Protein AF-A0A521WVI4-F1 (afdb_monomer)

Structure (mmCIF, N/CA/C/O backbone):
data_AF-A0A521WVI4-F1
#
_entry.id   AF-A0A521WVI4-F1
#
loop_
_atom_site.group_PDB
_atom_site.id
_atom_site.type_symbol
_atom_site.label_atom_id
_atom_site.label_alt_id
_atom_site.label_comp_id
_atom_site.label_asym_id
_atom_site.label_entity_id
_atom_site.label_seq_id
_atom_site.pdbx_PDB_ins_code
_atom_site.Cartn_x
_atom_site.Cartn_y
_atom_site.Cartn_z
_atom_site.occupancy
_atom_site.B_iso_or_equiv
_atom_site.auth_seq_id
_atom_site.auth_comp_id
_atom_site.auth_asym_id
_atom_site.auth_atom_id
_atom_site.pdbx_PDB_model_num
ATOM 1 N N . MET A 1 1 ? 44.669 -39.228 35.153 1.00 41.28 1 MET A N 1
ATOM 2 C CA . MET A 1 1 ? 43.434 -38.687 35.760 1.00 41.28 1 MET A CA 1
ATOM 3 C C . MET A 1 1 ? 42.304 -38.929 34.763 1.00 41.28 1 MET A C 1
ATOM 5 O O . MET A 1 1 ? 42.418 -38.476 33.634 1.00 41.28 1 MET A O 1
ATOM 9 N N . LYS A 1 2 ? 41.330 -39.785 35.103 1.00 39.38 2 LYS A N 1
ATOM 10 C CA . LYS A 1 2 ? 40.243 -40.240 34.214 1.00 39.38 2 LYS A CA 1
ATOM 11 C C . LYS A 1 2 ? 39.013 -39.359 34.437 1.00 39.38 2 LYS A C 1
ATOM 13 O O . LYS A 1 2 ? 38.619 -39.223 35.589 1.00 39.38 2 LYS A O 1
ATOM 18 N N . TYR A 1 3 ? 38.359 -38.898 33.374 1.00 41.91 3 TYR A N 1
ATOM 19 C CA . TYR A 1 3 ? 36.944 -38.533 33.436 1.00 41.91 3 TYR A CA 1
ATOM 20 C C . TYR A 1 3 ? 36.168 -39.301 32.369 1.00 41.91 3 TYR A C 1
ATOM 22 O O . TYR A 1 3 ? 36.441 -39.219 31.176 1.00 41.91 3 TYR A O 1
ATOM 30 N N . LYS A 1 4 ? 35.261 -40.130 32.887 1.00 45.34 4 LYS A N 1
ATOM 31 C CA . LYS A 1 4 ? 34.234 -40.913 32.207 1.00 45.34 4 LYS A CA 1
ATOM 32 C C . LYS A 1 4 ? 32.999 -40.024 32.036 1.00 45.34 4 LYS A C 1
ATOM 34 O O . LYS A 1 4 ? 32.728 -39.252 32.947 1.00 45.34 4 LYS A O 1
ATOM 39 N N . ASN A 1 5 ? 32.235 -40.208 30.962 1.00 42.28 5 ASN A N 1
ATOM 40 C CA . ASN A 1 5 ? 30.767 -40.079 30.916 1.00 42.28 5 ASN A CA 1
ATOM 41 C C . ASN A 1 5 ? 30.336 -40.576 29.523 1.00 42.28 5 ASN A C 1
ATOM 43 O O . ASN A 1 5 ? 30.656 -39.937 28.532 1.00 42.28 5 ASN A O 1
ATOM 47 N N . ALA A 1 6 ? 29.968 -41.849 29.361 1.00 45.94 6 ALA A N 1
ATOM 48 C CA . ALA A 1 6 ? 28.722 -42.516 29.765 1.00 45.94 6 ALA A CA 1
ATOM 49 C C . ALA A 1 6 ? 27.541 -42.148 28.846 1.00 45.94 6 ALA A C 1
ATOM 51 O O . ALA A 1 6 ? 27.227 -40.983 28.633 1.00 45.94 6 ALA A O 1
ATOM 52 N N . GLU A 1 7 ? 26.966 -43.204 28.277 1.00 44.12 7 GLU A N 1
ATOM 53 C CA . GLU A 1 7 ? 26.204 -43.284 27.032 1.00 44.12 7 GLU A CA 1
ATOM 54 C C . GLU A 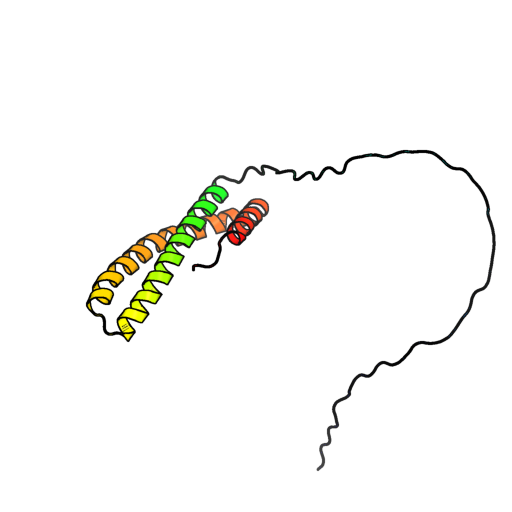1 7 ? 24.743 -42.812 27.123 1.00 44.12 7 GLU A C 1
ATOM 56 O O . GLU A 1 7 ? 24.159 -42.655 28.197 1.00 44.12 7 GLU A O 1
ATOM 61 N N . SER A 1 8 ? 24.161 -42.625 25.935 1.00 41.59 8 SER A N 1
ATOM 62 C CA . SER A 1 8 ? 22.781 -42.213 25.674 1.00 41.59 8 SER A CA 1
ATOM 63 C C . SER A 1 8 ? 21.760 -43.219 26.222 1.00 41.59 8 SER A C 1
ATOM 65 O O . SER A 1 8 ? 21.755 -44.390 25.839 1.00 41.59 8 SER A O 1
ATOM 67 N N . LYS A 1 9 ? 20.862 -42.766 27.106 1.00 45.03 9 LYS A N 1
ATOM 68 C CA . LYS A 1 9 ? 19.737 -43.573 27.598 1.00 45.03 9 LYS A CA 1
ATOM 69 C C . LYS A 1 9 ? 18.560 -43.477 26.631 1.00 45.03 9 LYS A C 1
ATOM 71 O O . LYS A 1 9 ? 17.806 -42.510 26.642 1.00 45.03 9 LYS A O 1
ATOM 76 N N . VAL A 1 10 ? 18.393 -44.529 25.835 1.00 40.47 10 VAL A N 1
ATOM 77 C CA . VAL A 1 10 ? 17.162 -44.841 25.102 1.00 40.47 10 VAL A CA 1
ATOM 78 C C . VAL A 1 10 ? 16.066 -45.167 26.122 1.00 40.47 10 VAL A C 1
ATOM 80 O O . VAL A 1 10 ? 16.194 -46.113 26.899 1.00 40.47 10 VAL A O 1
ATOM 83 N N . PHE A 1 11 ? 14.995 -44.375 26.143 1.00 37.59 11 PHE A N 1
ATOM 84 C CA . PHE A 1 11 ? 13.827 -44.616 26.988 1.00 37.59 11 PHE A CA 1
ATOM 85 C C . PHE A 1 11 ? 12.869 -45.568 26.260 1.00 37.59 11 PHE A C 1
ATOM 87 O O . PHE A 1 11 ? 12.138 -45.169 25.357 1.00 37.59 11 PHE A O 1
ATOM 94 N N . VAL A 1 12 ? 12.912 -46.846 26.635 1.00 40.94 12 VAL A N 1
ATOM 95 C CA . VAL A 1 12 ? 11.945 -47.873 26.228 1.00 40.94 12 VAL A CA 1
ATOM 96 C C . VAL A 1 12 ? 10.977 -48.073 27.390 1.00 40.94 12 VAL A C 1
ATOM 98 O O . VAL A 1 12 ? 11.405 -48.462 28.474 1.00 40.94 12 VAL A O 1
ATOM 101 N N . ILE A 1 13 ? 9.681 -47.841 27.176 1.00 47.16 13 ILE A N 1
ATOM 102 C CA . ILE A 1 13 ? 8.627 -48.253 28.114 1.00 47.16 13 ILE A CA 1
ATOM 103 C C . ILE A 1 13 ? 7.966 -49.517 27.556 1.00 47.16 13 ILE A C 1
ATOM 105 O O . ILE A 1 13 ? 7.318 -49.433 26.509 1.00 47.16 13 ILE A O 1
ATOM 109 N N . PRO A 1 14 ? 8.055 -50.675 28.236 1.00 43.62 14 PRO A N 1
ATOM 110 C CA . PRO A 1 14 ? 7.184 -51.796 27.937 1.00 43.62 14 PRO A CA 1
ATOM 111 C C . PRO A 1 14 ? 6.209 -52.118 29.083 1.00 43.62 14 PRO A C 1
ATOM 113 O O . PRO A 1 14 ? 6.587 -52.256 30.239 1.00 43.62 14 PRO A O 1
ATOM 116 N N . ARG A 1 15 ? 4.965 -52.353 28.648 1.00 37.19 15 ARG A N 1
ATOM 117 C CA . ARG A 1 15 ? 3.946 -53.299 29.138 1.00 37.19 15 ARG A CA 1
ATOM 118 C C . ARG A 1 15 ? 3.318 -53.173 30.537 1.00 37.19 15 ARG A C 1
ATOM 120 O O . ARG A 1 15 ? 3.911 -53.440 31.570 1.00 37.19 15 ARG A O 1
ATOM 127 N N . SER A 1 16 ? 1.99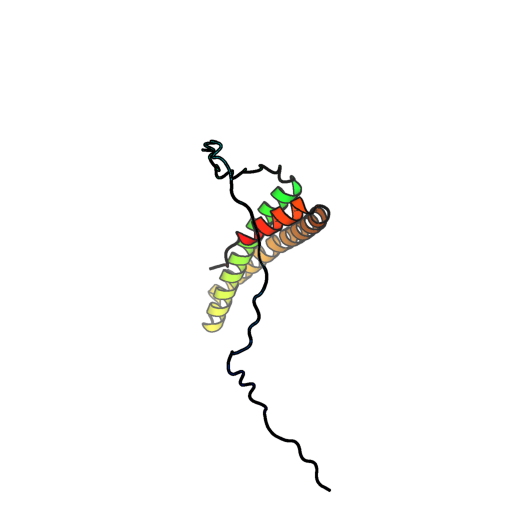7 -53.008 30.450 1.00 46.78 16 SER A N 1
ATOM 128 C CA . SER A 1 16 ? 0.930 -53.583 31.277 1.00 46.78 16 SER A CA 1
ATOM 129 C C . SER A 1 16 ? 1.215 -54.970 31.879 1.00 46.78 16 SER A C 1
ATOM 131 O O . SER A 1 16 ? 1.601 -55.876 31.131 1.00 46.78 16 SER A O 1
ATOM 133 N N . LYS A 1 17 ? 0.824 -55.180 33.142 1.00 39.88 17 LYS A N 1
ATOM 134 C CA . LYS A 1 17 ? -0.282 -56.059 33.596 1.00 39.88 17 LYS A CA 1
ATOM 135 C C . LYS A 1 17 ? -0.228 -56.242 35.121 1.00 39.88 17 LYS A C 1
ATOM 137 O O . LYS A 1 17 ? 0.847 -56.185 35.703 1.00 39.88 17 LYS A O 1
ATOM 142 N N . ASP A 1 18 ? -1.413 -56.514 35.672 1.00 36.34 18 ASP A N 1
ATOM 143 C CA . ASP A 1 18 ? -1.721 -56.977 37.035 1.00 36.34 18 ASP A CA 1
ATOM 144 C C . ASP A 1 18 ? -1.682 -55.870 38.116 1.00 36.34 18 ASP A C 1
ATOM 146 O O . ASP A 1 18 ? -0.788 -55.038 38.139 1.00 36.34 18 ASP A O 1
ATOM 150 N N . LEU A 1 19 ? -2.664 -55.721 39.010 1.00 42.34 19 LEU A N 1
ATOM 151 C CA . LEU A 1 19 ? -3.368 -56.766 39.744 1.00 42.34 19 LEU A CA 1
ATOM 152 C C . LEU A 1 19 ? -4.728 -56.259 40.281 1.00 42.34 19 LEU A C 1
ATOM 154 O O . LEU A 1 19 ? -4.910 -55.073 40.551 1.00 42.34 19 LEU A O 1
ATOM 158 N N . GLN A 1 20 ? -5.665 -57.199 40.378 1.00 40.28 20 GLN A N 1
ATOM 159 C CA . GLN A 1 20 ? -7.058 -57.114 40.827 1.00 40.28 20 GLN A CA 1
ATOM 160 C C . GLN A 1 20 ? -7.246 -56.576 42.254 1.00 40.28 20 GLN A C 1
ATOM 162 O O . GLN A 1 20 ? -6.388 -56.783 43.101 1.00 40.28 20 GLN A O 1
ATOM 167 N N . ASP A 1 21 ? -8.432 -56.010 42.517 1.00 37.72 21 ASP A N 1
ATOM 168 C CA . ASP A 1 21 ? -9.363 -56.569 43.516 1.00 37.72 21 ASP A CA 1
ATOM 169 C C . ASP A 1 21 ? -10.788 -55.977 43.377 1.00 37.72 21 ASP A C 1
ATOM 171 O O . ASP A 1 21 ? -10.949 -54.754 43.374 1.00 37.72 21 ASP A O 1
ATOM 175 N N . PRO A 1 22 ? -11.848 -56.811 43.266 1.00 52.09 22 PRO A N 1
ATOM 176 C CA . PRO A 1 22 ? -13.242 -56.372 43.301 1.00 52.09 22 PRO A CA 1
ATOM 177 C C . PRO A 1 22 ? -14.014 -57.039 44.450 1.00 52.09 22 PRO A C 1
ATOM 179 O O . PRO A 1 22 ? -14.253 -58.241 44.388 1.00 52.09 22 PRO A O 1
ATOM 182 N N . VAL A 1 23 ? -14.511 -56.307 45.458 1.00 37.69 23 VAL A N 1
ATOM 183 C CA . VAL A 1 23 ? -15.531 -56.892 46.354 1.00 37.69 23 VAL A CA 1
ATOM 184 C C . VAL A 1 23 ? -16.494 -55.863 46.968 1.00 37.69 23 VAL A C 1
ATOM 186 O O . VAL A 1 23 ? -16.084 -54.834 47.490 1.00 37.69 23 VAL A O 1
ATOM 189 N N . PHE A 1 24 ? -17.773 -56.266 46.974 1.00 41.41 24 PHE A N 1
ATOM 190 C CA . PHE A 1 24 ? -18.959 -55.782 47.708 1.00 41.41 24 PHE A CA 1
ATOM 191 C C . PHE A 1 24 ? -19.809 -54.679 47.040 1.00 41.41 24 PHE A C 1
ATOM 193 O O . PHE A 1 24 ? -19.479 -53.506 47.063 1.00 41.41 24 PHE A O 1
ATOM 200 N N . HIS A 1 25 ? -20.874 -55.022 46.299 1.00 36.78 25 HIS A N 1
ATOM 201 C CA . HIS A 1 25 ? -22.212 -55.517 46.705 1.00 36.78 25 HIS A CA 1
ATOM 202 C C . HIS A 1 25 ? -23.208 -54.437 47.180 1.00 36.78 25 HIS A C 1
ATOM 204 O O . HIS A 1 25 ? -23.086 -53.948 48.294 1.00 36.78 25 HIS A O 1
ATOM 210 N N . LYS A 1 26 ? -24.299 -54.284 46.397 1.00 38.72 26 LYS A N 1
ATOM 211 C CA . LYS A 1 26 ? -25.745 -54.332 46.767 1.00 38.72 26 LYS A CA 1
ATOM 212 C C . LYS A 1 26 ? -26.608 -53.132 46.326 1.00 38.72 26 LYS A C 1
ATOM 214 O O . LYS A 1 26 ? -26.483 -52.061 46.895 1.00 38.72 26 LYS A O 1
ATOM 219 N N . LYS A 1 27 ? -27.639 -53.486 45.524 1.00 40.28 27 LYS A N 1
ATOM 220 C CA . LYS A 1 27 ? -29.049 -52.994 45.507 1.00 40.28 27 LYS A CA 1
ATOM 221 C C . LYS A 1 27 ? -29.243 -51.537 45.027 1.00 40.28 27 LYS A C 1
ATOM 223 O O . LYS A 1 27 ? -28.463 -50.681 45.386 1.00 40.28 27 LYS A O 1
ATOM 228 N N . ALA A 1 28 ? -30.239 -51.134 44.235 1.00 50.12 28 ALA A N 1
ATOM 229 C CA . ALA A 1 28 ? -31.573 -51.624 43.862 1.00 50.12 28 ALA A CA 1
ATOM 230 C C . ALA A 1 28 ? -31.909 -51.042 42.455 1.00 50.12 28 ALA A C 1
ATOM 232 O O . ALA A 1 28 ? -31.425 -49.969 42.123 1.00 50.12 28 ALA A O 1
ATOM 233 N N . VAL A 1 29 ? -32.483 -51.769 41.490 1.00 42.44 29 VAL A N 1
ATOM 234 C CA . VAL A 1 29 ? -33.922 -52.023 41.229 1.00 42.44 29 VAL A CA 1
ATOM 235 C C . VAL A 1 29 ? -34.822 -50.770 41.203 1.00 42.44 29 VAL A C 1
ATOM 237 O O . VAL A 1 29 ? -34.975 -50.115 42.227 1.00 42.44 29 VAL A O 1
ATOM 240 N N . LEU A 1 30 ? -35.535 -50.612 40.067 1.00 41.31 30 LEU A N 1
ATOM 241 C CA . LEU A 1 30 ? -36.732 -49.776 39.808 1.00 41.31 30 LEU A CA 1
ATOM 242 C C . LEU A 1 30 ? -36.473 -48.253 39.713 1.00 41.31 30 LEU A C 1
ATOM 244 O O . LEU A 1 30 ? -35.732 -47.706 40.503 1.00 41.31 30 LEU A O 1
ATOM 248 N N . HIS A 1 31 ? -37.069 -47.457 38.821 1.00 36.88 31 HIS A N 1
ATOM 249 C CA . HIS A 1 31 ? -38.335 -47.583 38.110 1.00 36.88 31 HIS A CA 1
ATOM 250 C C . HIS A 1 31 ? -38.414 -46.491 37.015 1.00 36.88 31 HIS A C 1
ATOM 252 O O . HIS A 1 31 ? -37.965 -45.374 37.235 1.00 36.88 31 HIS A O 1
ATOM 258 N N . LYS A 1 32 ? -39.171 -46.789 35.948 1.00 41.34 32 LYS A N 1
ATOM 259 C CA . LYS A 1 32 ? -40.082 -45.873 35.222 1.00 41.34 32 LYS A CA 1
ATOM 260 C C . LYS A 1 32 ? -39.483 -44.895 34.203 1.00 41.34 32 LYS A C 1
ATOM 262 O O . LYS A 1 32 ? -38.810 -43.925 34.517 1.00 41.34 32 LYS A O 1
ATOM 267 N N . GLN A 1 33 ? -39.896 -45.143 32.962 1.00 48.66 33 GLN A N 1
ATOM 268 C CA . GLN A 1 33 ? -39.921 -44.179 31.879 1.00 48.66 33 GLN A CA 1
ATOM 269 C C . GLN A 1 33 ? -40.652 -42.898 32.285 1.00 48.66 33 GLN A C 1
ATOM 271 O O . GLN A 1 33 ? -41.733 -42.959 32.878 1.00 48.66 33 GLN A O 1
ATOM 276 N N . LEU A 1 34 ? -40.109 -41.764 31.856 1.00 44.44 34 LEU A N 1
ATOM 277 C CA . LEU A 1 34 ? -40.876 -40.550 31.650 1.00 44.44 34 LEU A CA 1
ATOM 278 C C . LEU A 1 34 ? -40.465 -39.970 30.295 1.00 44.44 34 LEU A C 1
ATOM 280 O O . LEU A 1 34 ? -39.295 -39.691 30.043 1.00 44.44 34 LEU A O 1
ATOM 284 N N . PHE A 1 35 ? -41.455 -39.899 29.414 1.00 46.22 35 PHE A N 1
ATOM 285 C CA . PHE A 1 35 ? -41.443 -39.208 28.135 1.00 46.22 35 PHE A CA 1
ATOM 286 C C . PHE A 1 35 ? -40.866 -37.800 28.282 1.00 46.22 35 PHE A C 1
ATOM 288 O O . PHE A 1 35 ? -41.316 -37.086 29.164 1.00 46.22 35 PHE A O 1
ATOM 295 N N . PHE A 1 36 ? -39.986 -37.381 27.373 1.00 41.91 36 PHE A N 1
ATOM 296 C CA . PHE A 1 36 ? -40.024 -36.036 26.792 1.00 41.91 36 PHE A CA 1
ATOM 297 C C . PHE A 1 36 ? -39.245 -36.041 25.474 1.00 41.91 36 PHE A C 1
ATOM 299 O O . PHE A 1 36 ? -38.020 -36.096 25.425 1.00 41.91 36 PHE A O 1
ATOM 306 N N . THR A 1 37 ? -39.998 -36.012 24.381 1.00 50.16 37 THR A N 1
ATOM 307 C CA . THR A 1 37 ? -39.544 -35.562 23.070 1.00 50.16 37 THR A CA 1
ATOM 308 C C . THR A 1 37 ? -38.983 -34.145 23.192 1.00 50.16 37 THR A C 1
ATOM 310 O O . THR A 1 37 ? -39.730 -33.227 23.521 1.00 50.16 37 THR A O 1
ATOM 313 N N . PHE A 1 38 ? -37.701 -33.954 22.889 1.00 45.66 38 PHE A N 1
ATOM 314 C CA . PHE A 1 38 ? -37.133 -32.638 22.594 1.00 45.66 38 PHE A CA 1
ATOM 315 C C . PHE A 1 38 ? -36.540 -32.678 21.186 1.00 45.66 38 PHE A C 1
ATOM 317 O O . PHE A 1 38 ? -35.351 -32.895 20.975 1.00 45.66 38 PHE A O 1
ATOM 324 N N . ALA A 1 39 ? -37.418 -32.500 20.200 1.00 51.97 39 ALA A N 1
ATOM 325 C CA . ALA A 1 39 ? -37.022 -31.904 18.940 1.00 51.97 39 ALA A CA 1
ATOM 326 C C . ALA A 1 39 ? -36.850 -30.404 19.205 1.00 51.97 39 ALA A C 1
ATOM 328 O O . ALA A 1 39 ? -37.836 -29.680 19.302 1.00 51.97 39 ALA A O 1
ATOM 329 N N . VAL A 1 40 ? -35.609 -29.944 19.361 1.00 47.91 40 VAL A N 1
ATOM 330 C CA . VAL A 1 40 ? -35.275 -28.522 19.247 1.00 47.91 40 VAL A CA 1
ATOM 331 C C . VAL A 1 40 ? -34.082 -28.403 18.319 1.00 47.91 40 VAL A C 1
ATOM 333 O O . VAL A 1 40 ? -32.988 -28.896 18.587 1.00 47.91 40 VAL A O 1
ATOM 336 N N . ALA A 1 41 ? -34.365 -27.767 17.191 1.00 51.03 41 ALA A N 1
ATOM 337 C CA . ALA A 1 41 ? -33.411 -27.268 16.234 1.00 51.03 41 ALA A CA 1
ATOM 338 C C . ALA A 1 41 ? -32.323 -26.441 16.934 1.00 51.03 41 ALA A C 1
ATOM 340 O O . ALA A 1 41 ? -32.600 -25.401 17.523 1.00 51.03 41 ALA A O 1
ATOM 341 N N . ILE A 1 42 ? -31.080 -26.887 16.808 1.00 52.31 42 ILE A N 1
ATOM 342 C CA . ILE A 1 42 ? -29.913 -26.008 16.825 1.00 52.31 42 ILE A CA 1
ATOM 343 C C . ILE A 1 42 ? -29.482 -26.008 15.351 1.00 52.31 42 ILE A C 1
ATOM 345 O O . ILE A 1 42 ? -28.690 -26.828 14.917 1.00 52.31 42 ILE A O 1
ATOM 349 N N . GLY A 1 43 ? -30.144 -25.269 14.459 1.00 44.09 43 GLY A N 1
ATOM 350 C CA . GLY A 1 43 ? -30.259 -23.830 14.617 1.00 44.09 43 GLY A CA 1
ATOM 351 C C . GLY A 1 43 ? -28.842 -23.289 14.722 1.00 44.09 43 GLY A C 1
ATOM 352 O O . GLY A 1 43 ? -28.448 -22.838 15.791 1.00 44.09 43 GLY A O 1
ATOM 353 N N . PHE A 1 44 ? -28.054 -23.446 13.651 1.00 42.78 44 PHE A N 1
ATOM 354 C CA . PHE A 1 44 ? -26.818 -22.701 13.437 1.00 42.78 44 PHE A CA 1
ATOM 355 C C . PHE A 1 44 ? -27.198 -21.216 13.458 1.00 42.78 44 PHE A C 1
ATOM 357 O O . PHE A 1 44 ? -27.442 -20.591 12.429 1.00 42.78 44 PHE A O 1
ATOM 364 N N . PHE A 1 45 ? -27.305 -20.660 14.660 1.00 42.31 45 PHE A N 1
ATOM 365 C CA . PHE A 1 45 ? -27.191 -19.239 14.890 1.00 42.31 45 PHE A CA 1
ATOM 366 C C . PHE A 1 45 ? -25.734 -18.897 14.578 1.00 42.31 45 PHE A C 1
ATOM 368 O O . PHE A 1 45 ? -24.916 -18.702 15.471 1.00 42.31 45 PHE A O 1
ATOM 375 N N . PHE A 1 46 ? -25.421 -18.757 13.288 1.00 47.56 46 PHE A N 1
ATOM 376 C CA . PHE A 1 46 ? -24.609 -17.620 12.893 1.00 47.56 46 PHE A CA 1
ATOM 377 C C . PHE A 1 46 ? -25.451 -16.400 13.253 1.00 47.56 46 PHE A C 1
ATOM 379 O O . PHE A 1 46 ? -26.164 -15.830 12.431 1.00 47.56 46 PHE A O 1
ATOM 386 N N . SER A 1 47 ? -25.428 -16.051 14.541 1.00 35.41 47 SER A N 1
ATOM 387 C CA . SER A 1 47 ? -25.619 -14.678 14.940 1.00 35.41 47 SER A CA 1
ATOM 388 C C . SER A 1 47 ? -24.473 -13.966 14.246 1.00 35.41 47 SER A C 1
ATOM 390 O O . SER A 1 47 ? -23.361 -13.906 14.764 1.00 35.41 47 SER A O 1
ATOM 392 N N . ALA A 1 48 ? -24.728 -13.493 13.025 1.00 46.09 48 ALA A N 1
ATOM 393 C CA . ALA A 1 48 ? -24.105 -12.286 12.539 1.00 46.09 48 ALA A CA 1
ATOM 394 C C . ALA A 1 48 ? -24.546 -11.218 13.537 1.00 46.09 48 ALA A C 1
ATOM 396 O O . ALA A 1 48 ? -25.519 -10.494 13.335 1.00 46.09 48 ALA A O 1
ATOM 397 N N . SER A 1 49 ? -23.889 -11.233 14.695 1.00 39.84 49 SER A N 1
ATOM 398 C CA . SER A 1 49 ? -23.815 -10.110 15.584 1.00 39.84 49 SER A CA 1
ATOM 399 C C . SER A 1 49 ? -23.249 -9.046 14.674 1.00 39.84 49 SER A C 1
ATOM 401 O O . SER A 1 49 ? -22.062 -9.057 14.360 1.00 39.84 49 SER A O 1
ATOM 403 N N . VAL A 1 50 ? -24.124 -8.194 14.148 1.00 45.75 50 VAL A N 1
ATOM 404 C CA . VAL A 1 50 ? -23.720 -6.911 13.598 1.00 45.75 50 VAL A CA 1
ATOM 405 C C . VAL A 1 50 ? -23.245 -6.141 14.826 1.00 45.75 50 VAL A C 1
ATOM 407 O O . VAL A 1 50 ? -23.966 -5.315 15.380 1.00 45.75 50 VAL A O 1
ATOM 410 N N . ALA A 1 51 ? -22.080 -6.537 15.350 1.00 52.56 51 ALA A N 1
ATOM 411 C CA . ALA A 1 51 ? -21.293 -5.721 16.235 1.00 52.56 51 ALA A CA 1
ATOM 412 C C . ALA A 1 51 ? -21.111 -4.449 15.427 1.00 52.56 51 ALA A C 1
ATOM 414 O O . ALA A 1 51 ? -20.654 -4.488 14.283 1.00 52.56 51 ALA A O 1
ATOM 415 N N . ALA A 1 52 ? -21.663 -3.355 15.935 1.00 57.59 52 ALA A N 1
ATOM 416 C CA . ALA A 1 52 ? -21.510 -2.072 15.294 1.00 57.59 52 ALA A CA 1
ATOM 417 C C . ALA A 1 52 ? -20.017 -1.746 15.364 1.00 57.59 52 ALA A C 1
ATOM 419 O O . ALA A 1 52 ? -19.552 -1.230 16.377 1.00 57.59 52 ALA A O 1
ATOM 420 N N . ILE A 1 53 ? -19.286 -2.131 14.314 1.00 65.69 53 ILE A N 1
ATOM 421 C CA . ILE A 1 53 ? -17.871 -1.836 14.135 1.00 65.69 53 ILE A CA 1
ATOM 422 C C . ILE A 1 53 ? -17.730 -0.333 14.351 1.00 65.69 53 ILE A C 1
ATOM 424 O O . ILE A 1 53 ? -18.467 0.462 13.754 1.00 65.69 53 ILE A O 1
ATOM 428 N N . SER A 1 54 ? -16.849 0.068 15.266 1.00 80.31 54 SER A N 1
ATOM 429 C CA . SER A 1 54 ? -16.646 1.487 15.520 1.00 80.31 54 SER A CA 1
ATOM 430 C C . SER A 1 54 ? -16.152 2.167 14.238 1.00 80.31 54 SER A C 1
ATOM 432 O O . SER A 1 54 ? -15.447 1.576 13.420 1.00 80.31 54 SER A O 1
ATOM 434 N N . LYS A 1 55 ? -16.513 3.440 14.045 1.00 84.50 55 LYS A N 1
ATOM 435 C CA . LYS A 1 55 ? -16.095 4.200 12.851 1.00 84.50 55 LYS A CA 1
ATOM 436 C C . LYS A 1 55 ? -14.573 4.230 12.678 1.00 84.50 55 LYS A C 1
ATOM 438 O O . LYS A 1 55 ? -14.085 4.326 11.556 1.00 84.50 55 LYS A O 1
ATOM 443 N N . ASP A 1 56 ? -13.840 4.144 13.786 1.00 82.62 56 ASP A N 1
ATOM 444 C CA . ASP A 1 56 ? -12.382 4.110 13.792 1.00 82.62 56 ASP A CA 1
ATOM 445 C C . ASP A 1 56 ? -11.843 2.762 13.287 1.00 82.62 56 ASP A C 1
ATOM 447 O O . ASP A 1 56 ? -10.867 2.757 12.536 1.00 82.62 56 ASP A O 1
ATOM 451 N N . VAL A 1 57 ? -12.499 1.640 13.618 1.00 86.81 57 VAL A N 1
ATOM 452 C CA . VAL A 1 57 ? -12.165 0.312 13.074 1.00 86.81 57 VAL A CA 1
ATOM 453 C C . VAL A 1 57 ? -12.494 0.229 11.591 1.00 86.81 57 VAL A C 1
ATOM 455 O O . VAL A 1 57 ? -11.658 -0.227 10.817 1.00 86.81 57 VAL A O 1
ATOM 458 N N . GLU A 1 58 ? -13.657 0.721 11.162 1.00 88.19 58 GLU A N 1
ATOM 459 C CA . GLU A 1 58 ? -14.021 0.750 9.738 1.00 88.19 58 GLU A CA 1
ATOM 460 C C . GLU A 1 58 ? -12.990 1.552 8.923 1.00 88.19 58 GLU A C 1
ATOM 462 O O . GLU A 1 58 ? -12.425 1.047 7.949 1.00 88.19 58 GLU A O 1
ATOM 467 N N . ALA A 1 59 ? -12.635 2.755 9.390 1.00 88.94 59 ALA A N 1
ATOM 468 C CA . ALA A 1 59 ? -11.600 3.572 8.763 1.00 88.94 59 ALA A CA 1
ATOM 469 C C . ALA A 1 59 ? -10.220 2.891 8.771 1.00 88.94 59 ALA A C 1
ATOM 471 O O . ALA A 1 59 ? -9.468 2.999 7.797 1.00 88.94 59 ALA A O 1
ATOM 472 N N . ALA A 1 60 ? -9.869 2.189 9.852 1.00 90.12 60 ALA A N 1
ATOM 473 C CA . ALA A 1 60 ? -8.612 1.458 9.945 1.00 90.12 60 ALA A CA 1
ATOM 474 C C . ALA A 1 60 ? -8.563 0.271 8.976 1.00 90.12 60 ALA A C 1
ATOM 476 O O . ALA A 1 60 ? -7.528 0.062 8.345 1.00 90.12 60 ALA A O 1
ATOM 477 N N . ILE A 1 61 ? -9.663 -0.470 8.819 1.00 91.56 61 ILE A N 1
ATOM 478 C CA . ILE A 1 61 ? -9.782 -1.588 7.874 1.00 91.56 61 ILE A CA 1
ATOM 479 C C . ILE A 1 61 ? -9.631 -1.091 6.434 1.00 91.56 61 ILE A C 1
ATOM 481 O O . ILE A 1 61 ? -8.908 -1.703 5.645 1.00 91.56 61 ILE A O 1
ATOM 485 N N . ASP A 1 62 ? -10.256 0.030 6.083 1.00 92.00 62 ASP A N 1
ATOM 486 C CA . ASP A 1 62 ? -10.140 0.601 4.739 1.00 92.00 62 ASP A CA 1
ATOM 487 C C . ASP A 1 62 ? -8.715 1.084 4.442 1.00 92.00 62 ASP A C 1
ATOM 489 O O . ASP A 1 62 ? -8.138 0.741 3.404 1.00 92.00 62 ASP A O 1
ATOM 493 N N . LEU A 1 63 ? -8.096 1.801 5.388 1.00 92.88 63 LEU A N 1
ATOM 494 C CA . LEU A 1 63 ? -6.686 2.201 5.298 1.00 92.88 63 LEU A CA 1
ATOM 495 C C . LEU A 1 63 ? -5.756 0.987 5.201 1.00 92.88 63 LEU A C 1
ATOM 497 O O . LEU A 1 63 ? -4.770 1.023 4.467 1.00 92.88 63 LEU A O 1
ATOM 501 N N . MET A 1 64 ? -6.067 -0.092 5.917 1.00 93.81 64 MET A N 1
ATOM 502 C CA . MET A 1 64 ? -5.303 -1.333 5.892 1.00 93.81 64 MET A CA 1
ATOM 503 C C . MET A 1 64 ? -5.368 -1.996 4.512 1.00 93.81 64 MET A C 1
ATOM 505 O O . MET A 1 64 ? -4.325 -2.350 3.965 1.00 93.81 64 MET A O 1
ATOM 509 N N . LYS A 1 65 ? -6.559 -2.105 3.910 1.00 92.56 65 LYS A N 1
ATOM 510 C CA . LYS A 1 65 ? -6.742 -2.647 2.550 1.00 92.56 65 LYS A CA 1
ATOM 511 C C . LYS A 1 65 ? -6.027 -1.803 1.494 1.00 92.56 65 LYS A C 1
ATOM 513 O O . LYS A 1 65 ? -5.373 -2.350 0.601 1.00 92.56 65 LYS A O 1
ATOM 518 N N . GLN A 1 66 ? -6.112 -0.475 1.604 1.00 92.56 66 GLN A N 1
ATOM 519 C CA . GLN A 1 66 ? -5.384 0.431 0.716 1.00 92.56 66 GLN A CA 1
ATOM 520 C C . GLN A 1 66 ? -3.868 0.239 0.864 1.00 92.56 66 GLN A C 1
ATOM 522 O O . GLN A 1 66 ? -3.174 0.041 -0.132 1.00 92.56 66 GLN A O 1
ATOM 527 N N . SER A 1 67 ? -3.367 0.256 2.103 1.00 93.44 67 SER A N 1
ATOM 528 C CA . SER A 1 67 ? -1.947 0.053 2.407 1.00 93.44 67 SER A CA 1
ATOM 529 C C . SER A 1 67 ? -1.447 -1.277 1.850 1.00 93.44 67 SER A C 1
ATOM 531 O O . SER A 1 67 ? -0.416 -1.319 1.187 1.00 93.44 67 SER A O 1
ATOM 533 N N . HIS A 1 68 ? -2.216 -2.352 2.036 1.00 94.19 68 HIS A N 1
ATOM 534 C CA . HIS A 1 68 ? -1.893 -3.671 1.505 1.00 94.19 68 HIS A CA 1
ATOM 535 C C . HIS A 1 68 ? -1.735 -3.655 -0.021 1.00 94.19 68 HIS A C 1
ATOM 537 O O . HIS A 1 68 ? -0.725 -4.114 -0.552 1.00 94.19 68 HIS A O 1
ATOM 543 N N . THR A 1 69 ? -2.690 -3.0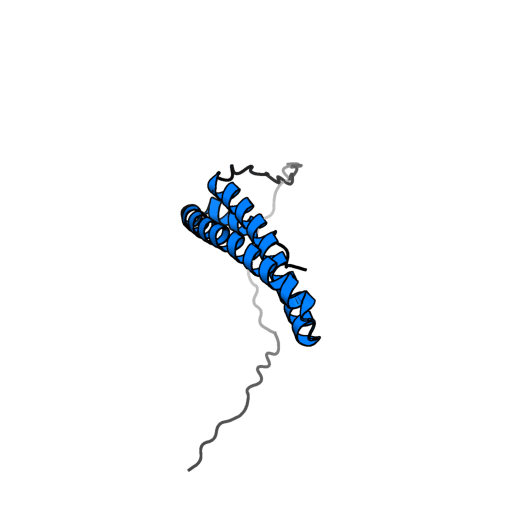46 -0.727 1.00 93.31 69 THR A N 1
ATOM 544 C CA . THR A 1 69 ? -2.656 -2.926 -2.193 1.00 93.31 69 THR A CA 1
ATOM 545 C C . THR A 1 69 ? -1.404 -2.180 -2.666 1.00 93.31 69 THR A C 1
ATOM 547 O O . THR A 1 69 ? -0.691 -2.646 -3.557 1.00 93.31 69 THR A O 1
ATOM 550 N N . GLU A 1 70 ? -1.084 -1.050 -2.032 1.00 94.00 70 GLU A N 1
ATOM 551 C CA . GLU A 1 70 ? 0.110 -0.261 -2.350 1.00 94.00 70 GLU A CA 1
ATOM 552 C C . GLU A 1 70 ? 1.415 -1.003 -1.995 1.00 94.00 70 GLU A C 1
ATOM 554 O O . GLU A 1 70 ? 2.407 -0.914 -2.724 1.00 94.00 70 GLU A O 1
ATOM 559 N N . GLN A 1 71 ? 1.437 -1.778 -0.904 1.00 94.50 71 GLN A N 1
ATOM 560 C CA . GLN A 1 71 ? 2.580 -2.621 -0.544 1.00 94.50 71 GLN A CA 1
ATOM 561 C C . GLN A 1 71 ? 2.808 -3.739 -1.567 1.00 94.50 71 GLN A C 1
ATOM 563 O O . GLN A 1 71 ? 3.958 -3.976 -1.953 1.00 94.50 71 GLN A O 1
ATOM 568 N N . CYS A 1 72 ? 1.747 -4.377 -2.062 1.00 94.88 72 CYS A N 1
ATOM 569 C CA . CYS A 1 72 ? 1.861 -5.380 -3.118 1.00 94.88 72 CYS A CA 1
ATOM 570 C C . CYS A 1 72 ? 2.391 -4.778 -4.421 1.00 94.88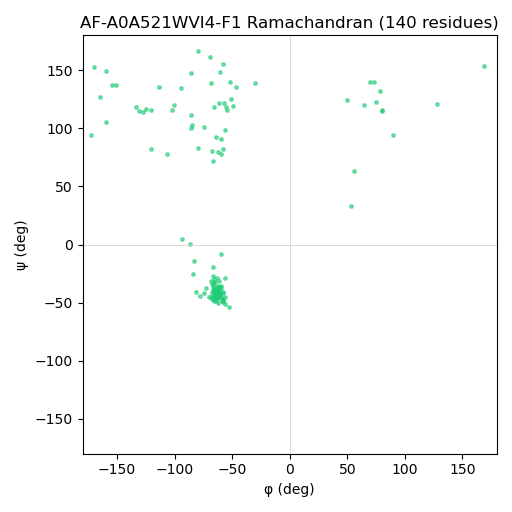 72 CYS A C 1
ATOM 572 O O . CYS A 1 72 ? 3.315 -5.328 -5.027 1.00 94.88 72 CYS A O 1
ATOM 574 N N . GLU A 1 73 ? 1.903 -3.601 -4.812 1.00 95.12 73 GLU A N 1
ATOM 575 C CA . GLU A 1 73 ? 2.424 -2.890 -5.980 1.00 95.12 73 GLU A CA 1
ATOM 576 C C . GLU A 1 73 ? 3.912 -2.538 -5.813 1.00 95.12 73 GLU A C 1
ATOM 578 O O . GLU A 1 73 ? 4.726 -2.782 -6.708 1.00 95.12 73 GLU A O 1
ATOM 583 N N . LYS A 1 74 ? 4.307 -2.052 -4.632 1.00 95.31 74 LYS A N 1
ATOM 584 C CA . LYS A 1 74 ? 5.710 -1.777 -4.295 1.00 95.31 74 LYS A CA 1
ATOM 585 C C . LYS A 1 74 ? 6.588 -3.020 -4.414 1.00 95.31 74 LYS A C 1
ATOM 587 O O . LYS A 1 74 ? 7.714 -2.923 -4.905 1.00 95.31 74 LYS A O 1
ATOM 592 N N . ILE A 1 75 ? 6.112 -4.178 -3.956 1.00 95.31 75 ILE A N 1
ATOM 593 C CA . ILE A 1 75 ? 6.835 -5.450 -4.083 1.00 95.31 75 ILE A CA 1
ATOM 594 C C . ILE A 1 75 ? 6.988 -5.826 -5.559 1.00 95.31 75 ILE A C 1
ATOM 596 O O . ILE A 1 75 ? 8.101 -6.155 -5.974 1.00 95.31 75 ILE A O 1
ATOM 600 N N . ARG A 1 76 ? 5.923 -5.716 -6.364 1.00 95.81 76 ARG A N 1
ATOM 601 C CA . ARG A 1 76 ? 5.969 -5.969 -7.813 1.00 95.81 76 ARG A CA 1
ATOM 602 C C . ARG A 1 76 ? 7.013 -5.092 -8.506 1.00 95.81 76 ARG A C 1
ATOM 604 O O . ARG A 1 76 ? 7.893 -5.618 -9.183 1.00 95.81 76 ARG A O 1
ATOM 611 N N . ILE A 1 77 ? 6.985 -3.779 -8.275 1.00 95.75 77 ILE A N 1
ATOM 612 C CA . ILE A 1 77 ? 7.946 -2.845 -8.885 1.00 95.75 77 ILE A CA 1
ATOM 613 C C . ILE A 1 77 ? 9.378 -3.152 -8.441 1.00 95.75 77 ILE A C 1
ATOM 615 O O . ILE A 1 77 ? 10.299 -3.120 -9.252 1.00 95.75 77 ILE A O 1
ATOM 619 N N . LYS A 1 78 ? 9.593 -3.517 -7.171 1.00 95.00 78 LYS A N 1
ATOM 620 C CA . LYS A 1 78 ? 10.917 -3.947 -6.698 1.00 95.00 78 LYS A CA 1
ATOM 621 C C . LYS A 1 78 ? 11.404 -5.218 -7.398 1.00 95.00 78 LYS A C 1
ATOM 623 O O . LYS A 1 78 ? 12.577 -5.270 -7.760 1.00 95.00 78 LYS A O 1
ATOM 628 N N . LYS A 1 79 ? 10.535 -6.218 -7.602 1.00 95.00 79 LYS A N 1
ATOM 629 C CA . LYS A 1 79 ? 10.865 -7.429 -8.379 1.00 95.00 79 LYS A CA 1
ATOM 630 C C . LYS A 1 79 ? 11.299 -7.033 -9.800 1.00 95.00 79 LYS A C 1
ATOM 632 O O . LYS A 1 79 ? 12.354 -7.461 -10.259 1.00 95.00 79 LYS A O 1
ATOM 637 N N . GLU A 1 80 ? 10.542 -6.162 -10.464 1.00 95.56 80 GLU A N 1
ATOM 638 C CA . GLU A 1 80 ? 10.850 -5.697 -11.824 1.00 95.56 80 GLU A CA 1
ATOM 639 C C . GLU A 1 80 ? 12.139 -4.870 -11.904 1.00 95.56 80 GLU A C 1
ATOM 641 O O . GLU A 1 80 ? 12.925 -5.065 -12.828 1.00 95.56 80 GLU A O 1
ATOM 646 N N . LEU A 1 81 ? 12.407 -4.006 -10.921 1.00 94.88 81 LEU A N 1
ATOM 647 C CA . LEU A 1 81 ? 13.664 -3.259 -10.817 1.00 94.88 81 LEU A CA 1
ATOM 648 C C . LEU A 1 81 ? 14.867 -4.191 -10.660 1.00 94.88 81 LEU A C 1
ATOM 650 O O . LEU A 1 81 ? 15.895 -3.968 -11.295 1.00 94.88 81 LEU A O 1
ATOM 654 N N . LEU A 1 82 ? 14.749 -5.244 -9.846 1.00 95.69 82 LEU A N 1
ATOM 655 C CA . LEU A 1 82 ? 15.810 -6.241 -9.686 1.00 95.69 82 LEU A CA 1
ATOM 656 C C . LEU A 1 82 ? 16.079 -6.985 -10.998 1.00 95.69 82 LEU A C 1
ATOM 658 O O . LEU A 1 82 ? 17.237 -7.148 -11.375 1.00 95.69 82 LEU A O 1
ATOM 662 N N . ILE A 1 83 ? 15.026 -7.382 -11.716 1.00 96.19 83 ILE A N 1
ATOM 663 C CA . ILE A 1 83 ? 15.140 -8.026 -13.033 1.00 96.19 83 ILE A CA 1
ATOM 664 C C . ILE A 1 83 ? 15.777 -7.064 -14.048 1.00 96.19 83 ILE A C 1
ATOM 666 O O . ILE A 1 83 ? 16.710 -7.436 -14.758 1.00 96.19 83 ILE A O 1
ATOM 670 N N . ALA A 1 84 ? 15.331 -5.807 -14.096 1.00 95.44 84 ALA A N 1
ATOM 671 C CA . ALA A 1 84 ? 15.902 -4.788 -14.975 1.00 95.44 84 ALA A CA 1
ATOM 672 C C . ALA A 1 84 ? 17.388 -4.545 -14.668 1.00 95.44 84 ALA A C 1
ATOM 674 O O . ALA A 1 84 ? 18.203 -4.468 -15.586 1.00 95.44 84 ALA A O 1
ATOM 675 N N . HIS A 1 85 ? 17.761 -4.508 -13.386 1.00 95.06 85 HIS A N 1
ATOM 676 C CA . HIS A 1 85 ? 19.152 -4.391 -12.959 1.00 95.06 85 HIS A CA 1
ATOM 677 C C . HIS A 1 85 ? 19.994 -5.602 -13.395 1.00 95.06 85 HIS A C 1
ATOM 679 O O . HIS A 1 85 ? 21.113 -5.422 -13.868 1.00 95.06 85 HIS A O 1
ATOM 685 N N . GLN A 1 86 ? 19.465 -6.826 -13.278 1.00 96.44 86 GLN A N 1
ATOM 686 C CA . GLN A 1 86 ? 20.139 -8.054 -13.731 1.00 96.44 86 GLN A CA 1
ATOM 687 C C . GLN A 1 86 ? 20.385 -8.073 -15.244 1.00 96.44 86 GLN A C 1
ATOM 689 O O . GLN A 1 86 ? 21.410 -8.582 -15.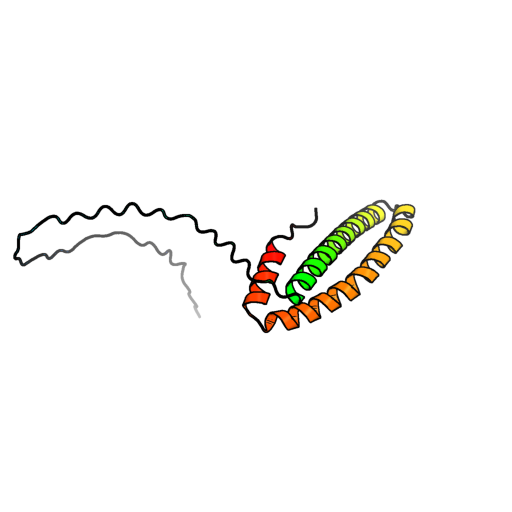690 1.00 96.44 86 GLN A O 1
ATOM 694 N N . HIS A 1 87 ? 19.466 -7.513 -16.031 1.00 96.75 87 HIS A N 1
ATOM 695 C CA . HIS A 1 87 ? 19.575 -7.455 -17.491 1.00 96.75 87 HIS A CA 1
ATOM 696 C C . HIS A 1 87 ? 20.209 -6.162 -18.021 1.00 96.75 87 HIS A C 1
ATOM 698 O O . HIS A 1 87 ? 20.272 -5.982 -19.235 1.00 96.75 87 HIS A O 1
ATOM 704 N N . HIS A 1 88 ? 20.678 -5.271 -17.141 1.00 95.06 88 HIS A N 1
ATOM 705 C CA . HIS A 1 88 ? 21.193 -3.946 -17.505 1.00 95.06 88 HIS A CA 1
ATOM 706 C C . HIS A 1 88 ? 20.208 -3.116 -18.360 1.00 95.06 88 HIS A C 1
ATOM 708 O O . HIS A 1 88 ? 20.614 -2.320 -19.208 1.00 95.06 88 HIS A O 1
ATOM 714 N N . ASP A 1 89 ? 18.902 -3.282 -18.130 1.00 96.00 89 ASP A N 1
ATOM 715 C CA . ASP A 1 89 ? 17.838 -2.545 -18.818 1.00 96.00 89 ASP A CA 1
ATOM 716 C C . ASP A 1 89 ? 17.673 -1.150 -18.196 1.00 96.00 89 ASP A C 1
ATOM 718 O O . ASP A 1 89 ? 16.832 -0.901 -17.325 1.00 96.00 89 ASP A O 1
ATOM 722 N N . GLN A 1 90 ? 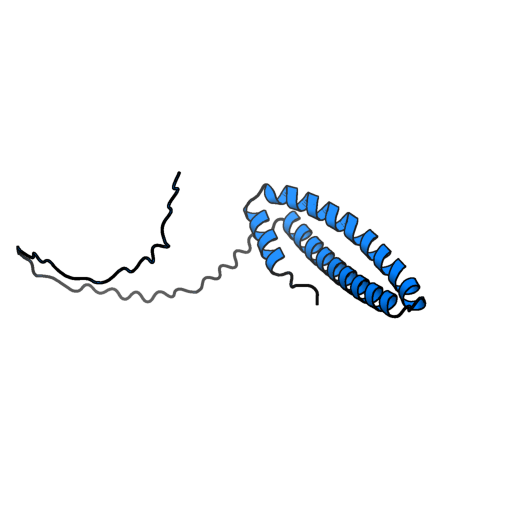18.521 -0.225 -18.644 1.00 94.50 90 GLN A N 1
ATOM 723 C CA . GLN A 1 90 ? 18.557 1.146 -18.140 1.00 94.50 90 GLN A CA 1
ATOM 724 C C . GLN A 1 90 ? 17.235 1.896 -18.364 1.00 94.50 90 GLN A C 1
ATOM 726 O O . GLN A 1 90 ? 16.868 2.744 -17.549 1.00 94.50 90 GLN A O 1
ATOM 731 N N . ALA A 1 91 ? 16.507 1.577 -19.438 1.00 94.94 91 ALA A N 1
ATOM 732 C CA . ALA A 1 91 ? 15.231 2.211 -19.745 1.00 94.94 91 ALA A CA 1
ATOM 733 C C . ALA A 1 91 ? 14.169 1.829 -18.705 1.00 94.94 91 ALA A C 1
ATOM 735 O O . ALA A 1 91 ? 13.495 2.708 -18.164 1.00 94.94 91 ALA A O 1
ATOM 736 N N . LYS A 1 92 ? 14.072 0.540 -18.349 1.00 94.00 92 LYS A N 1
ATOM 737 C CA . LYS A 1 92 ? 13.173 0.097 -17.273 1.00 94.00 92 LYS A CA 1
ATOM 738 C C . LYS A 1 92 ? 13.566 0.647 -15.911 1.00 94.00 92 LYS A C 1
ATOM 740 O O . LYS A 1 92 ? 12.682 1.032 -15.154 1.00 94.00 92 LYS A O 1
ATOM 745 N N . LEU A 1 93 ? 14.860 0.727 -15.594 1.00 93.38 93 LEU A N 1
ATOM 746 C CA . LEU A 1 93 ? 15.308 1.324 -14.331 1.00 93.38 93 LEU A CA 1
ATOM 747 C C . LEU A 1 93 ? 14.859 2.788 -14.205 1.00 93.38 93 LEU A C 1
ATOM 749 O O . LEU A 1 93 ? 14.339 3.186 -13.163 1.00 93.38 93 LEU A O 1
ATOM 753 N N . GLN A 1 94 ? 15.011 3.574 -15.275 1.00 94.62 94 GLN A N 1
ATOM 754 C CA . GLN A 1 94 ? 14.578 4.973 -15.306 1.00 94.62 94 GLN A CA 1
ATOM 755 C C . GLN A 1 94 ? 13.054 5.125 -15.245 1.00 94.62 94 GLN A C 1
ATOM 757 O O . GLN A 1 94 ? 12.574 6.075 -14.631 1.00 94.62 94 GLN A O 1
ATOM 762 N N . ALA A 1 95 ? 12.304 4.196 -15.841 1.00 94.62 95 ALA A N 1
ATOM 763 C CA . ALA A 1 95 ? 10.844 4.214 -15.817 1.00 94.62 95 ALA A CA 1
ATOM 764 C C . ALA A 1 95 ? 10.260 3.801 -14.454 1.00 94.62 95 ALA A C 1
ATOM 766 O O . ALA A 1 95 ? 9.338 4.441 -13.969 1.00 94.62 95 ALA A O 1
ATOM 767 N N . LEU A 1 96 ? 10.812 2.766 -13.812 1.00 93.38 96 LEU A N 1
ATOM 768 C CA . LEU A 1 96 ? 10.249 2.173 -12.590 1.00 93.38 96 LEU A CA 1
ATOM 769 C C . LEU A 1 96 ? 10.657 2.899 -11.297 1.00 93.38 96 LEU A C 1
ATOM 771 O O . LEU A 1 96 ? 9.945 2.828 -10.295 1.00 93.38 96 LEU A O 1
ATOM 775 N N . SER A 1 97 ? 11.799 3.595 -11.288 1.00 90.75 97 SER A N 1
ATOM 776 C CA . SER A 1 97 ? 12.250 4.366 -10.120 1.00 90.75 97 SER A CA 1
ATOM 777 C C . SER A 1 97 ? 11.245 5.437 -9.651 1.00 90.75 97 SER A C 1
ATOM 779 O O . SER A 1 97 ? 10.958 5.469 -8.452 1.00 90.75 97 SER A O 1
ATOM 781 N N . PRO A 1 98 ? 10.686 6.310 -10.519 1.00 94.62 98 PRO A N 1
ATOM 782 C CA . PRO A 1 98 ? 9.718 7.318 -10.081 1.00 94.62 98 PRO A CA 1
ATOM 783 C C . PRO A 1 98 ? 8.411 6.706 -9.565 1.00 94.62 98 PRO A C 1
ATOM 785 O O . PRO A 1 98 ? 7.831 7.240 -8.617 1.00 94.62 98 PRO A O 1
ATOM 788 N N . ASP A 1 99 ? 7.972 5.578 -10.127 1.00 93.56 99 ASP A N 1
ATOM 789 C CA . ASP A 1 99 ? 6.766 4.880 -9.671 1.00 93.56 99 ASP A CA 1
ATOM 790 C C . ASP A 1 99 ? 6.951 4.322 -8.254 1.00 93.56 99 ASP A C 1
ATOM 792 O O . ASP A 1 99 ? 6.083 4.489 -7.392 1.00 93.56 99 ASP A O 1
ATOM 796 N N . LEU A 1 100 ? 8.124 3.744 -7.967 1.00 94.25 100 LEU A N 1
ATOM 797 C CA . LEU A 1 100 ? 8.476 3.292 -6.621 1.00 94.25 100 LEU A CA 1
ATOM 798 C C . LEU A 1 100 ? 8.471 4.451 -5.610 1.00 94.25 100 LEU A C 1
ATOM 800 O O . LEU A 1 100 ? 7.957 4.307 -4.495 1.00 94.25 100 LEU A O 1
ATOM 804 N N . ASP A 1 101 ? 9.018 5.606 -5.989 1.00 94.56 101 ASP A N 1
ATOM 805 C CA . ASP A 1 101 ? 9.024 6.802 -5.145 1.00 94.56 101 ASP A CA 1
ATOM 806 C C . ASP A 1 101 ? 7.616 7.358 -4.918 1.00 94.56 101 ASP A C 1
ATOM 808 O O . ASP A 1 101 ? 7.286 7.784 -3.807 1.00 94.56 101 ASP A O 1
ATOM 812 N N . ALA A 1 102 ? 6.763 7.330 -5.943 1.00 94.81 102 ALA A N 1
ATOM 813 C CA . ALA A 1 102 ? 5.372 7.743 -5.835 1.00 94.81 102 ALA A CA 1
ATOM 814 C C . ALA A 1 102 ? 4.596 6.849 -4.857 1.00 94.81 102 ALA A C 1
ATOM 816 O O . ALA A 1 102 ? 3.884 7.374 -3.999 1.00 94.81 102 ALA A O 1
ATOM 817 N N . ILE A 1 103 ? 4.781 5.525 -4.920 1.00 94.25 103 ILE A N 1
ATOM 818 C CA . ILE A 1 103 ? 4.170 4.593 -3.961 1.00 94.25 103 ILE A CA 1
ATOM 819 C C . ILE A 1 103 ? 4.680 4.861 -2.542 1.00 94.25 103 ILE A C 1
ATOM 821 O O . ILE A 1 103 ? 3.884 4.977 -1.616 1.00 94.25 103 ILE A O 1
ATOM 825 N N . ASN A 1 104 ? 5.990 5.043 -2.349 1.00 93.00 104 ASN A N 1
ATOM 826 C CA . ASN A 1 104 ? 6.544 5.337 -1.022 1.00 93.00 104 ASN A CA 1
ATOM 827 C C . ASN A 1 104 ? 5.976 6.632 -0.414 1.00 93.00 104 ASN A C 1
ATOM 829 O O . ASN A 1 104 ? 5.760 6.701 0.798 1.00 93.00 104 ASN A O 1
ATOM 833 N N . LYS A 1 105 ? 5.715 7.652 -1.242 1.00 94.62 105 LYS A N 1
ATOM 83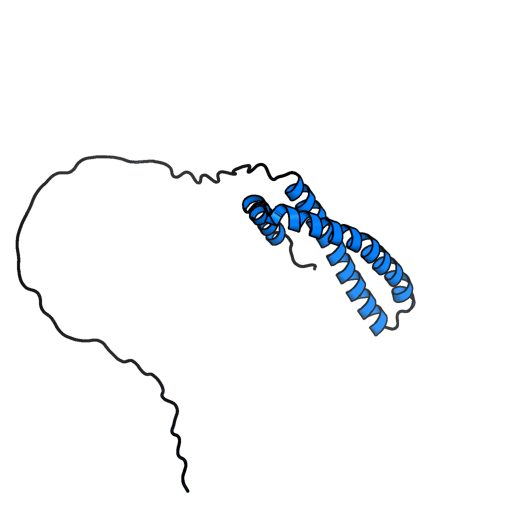4 C CA . LYS A 1 105 ? 5.088 8.908 -0.801 1.00 94.62 105 LYS A CA 1
ATOM 835 C C . LYS A 1 105 ? 3.627 8.732 -0.377 1.00 94.62 105 LYS A C 1
ATOM 837 O O . LYS A 1 105 ? 3.192 9.469 0.504 1.00 94.62 105 LYS A O 1
ATOM 842 N N . ARG A 1 106 ? 2.887 7.793 -0.978 1.00 92.94 106 ARG A N 1
ATOM 843 C CA . ARG A 1 106 ? 1.492 7.476 -0.614 1.00 92.94 106 ARG A CA 1
ATOM 844 C C . ARG A 1 106 ? 1.398 6.554 0.603 1.00 92.94 106 ARG A C 1
ATOM 846 O O . ARG A 1 106 ? 0.606 6.830 1.499 1.00 92.94 106 ARG A O 1
ATOM 853 N N . LEU A 1 107 ? 2.274 5.553 0.691 1.00 92.94 107 LEU A N 1
ATOM 854 C CA . LEU A 1 107 ? 2.287 4.585 1.789 1.00 92.94 107 LEU A CA 1
ATOM 855 C C . LEU A 1 107 ? 2.603 5.224 3.137 1.00 92.94 107 LEU A C 1
ATOM 857 O O . LEU A 1 107 ? 1.912 4.961 4.113 1.00 92.94 107 LEU A O 1
ATOM 861 N N . LYS A 1 108 ? 3.622 6.088 3.203 1.00 92.12 108 LYS A N 1
ATOM 862 C CA . LYS A 1 108 ? 4.084 6.666 4.473 1.00 92.12 108 LYS A CA 1
ATOM 863 C C . LYS A 1 108 ? 2.963 7.336 5.296 1.00 92.12 108 LYS A C 1
ATOM 865 O O . LYS A 1 108 ? 2.784 6.956 6.450 1.00 92.12 108 LYS A O 1
ATOM 870 N N . PRO A 1 109 ? 2.170 8.283 4.753 1.00 93.25 109 PRO A N 1
ATOM 871 C CA . PRO A 1 109 ? 1.076 8.884 5.515 1.00 93.25 109 PRO A CA 1
ATOM 872 C C . PRO A 1 109 ? -0.042 7.886 5.853 1.00 93.25 109 PRO A C 1
ATOM 874 O O . PRO A 1 109 ? -0.709 8.055 6.873 1.00 93.25 109 PRO A O 1
ATOM 877 N N . THR A 1 110 ? -0.264 6.863 5.025 1.00 92.44 110 THR A N 1
ATOM 878 C CA . THR A 1 110 ? -1.238 5.793 5.289 1.00 92.44 110 THR A CA 1
ATOM 879 C C . THR A 1 110 ? -0.797 4.928 6.473 1.00 92.44 110 THR A C 1
ATOM 881 O O . THR A 1 110 ? -1.582 4.707 7.393 1.00 92.44 110 THR A O 1
ATOM 884 N N . GLU A 1 111 ? 0.472 4.513 6.506 1.00 91.75 111 GLU A N 1
ATOM 885 C CA . GLU A 1 111 ? 1.080 3.759 7.611 1.00 91.75 111 GLU A CA 1
ATOM 886 C C . GLU A 1 111 ? 1.059 4.561 8.922 1.00 91.75 111 GLU A C 1
ATOM 888 O O . GLU A 1 111 ? 0.684 4.030 9.971 1.00 91.75 111 GLU A O 1
ATOM 893 N N . ASP A 1 112 ? 1.382 5.856 8.860 1.00 93.69 112 ASP A N 1
ATOM 894 C CA . ASP A 1 112 ? 1.341 6.751 10.020 1.00 93.69 112 ASP A CA 1
ATOM 895 C C . ASP A 1 112 ? -0.086 6.876 10.591 1.00 93.69 112 ASP A C 1
ATOM 897 O O . ASP A 1 112 ? -0.284 6.770 11.806 1.00 93.69 112 ASP A O 1
ATOM 901 N N . LYS A 1 113 ? -1.103 7.039 9.731 1.00 92.31 113 LYS A N 1
ATOM 902 C CA . LYS A 1 113 ? -2.518 7.077 10.147 1.00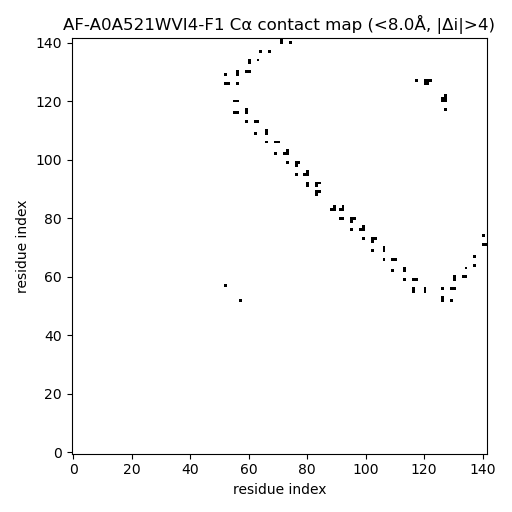 92.31 113 LYS A CA 1
ATOM 903 C C . LYS A 1 113 ? -2.970 5.755 10.756 1.00 92.31 113 LYS A C 1
ATOM 905 O O . LYS A 1 113 ? -3.603 5.753 11.810 1.00 92.31 113 LYS A O 1
ATOM 910 N N . LEU A 1 114 ? -2.621 4.638 10.124 1.00 92.12 114 LEU A N 1
ATOM 911 C CA . LEU A 1 114 ? -2.999 3.308 10.591 1.00 92.12 114 LEU A CA 1
ATOM 912 C C . LEU A 1 114 ? -2.383 3.000 11.960 1.00 92.12 114 LEU A C 1
ATOM 914 O O . LEU A 1 114 ? -3.049 2.430 12.821 1.00 92.12 114 LEU A O 1
ATOM 918 N N . LYS A 1 115 ? -1.151 3.453 12.218 1.00 92.25 115 LYS A N 1
ATOM 919 C CA . LYS A 1 115 ? -0.513 3.341 13.536 1.00 92.25 115 LYS A CA 1
ATOM 920 C C . LYS A 1 115 ? -1.271 4.109 14.624 1.00 92.25 115 LYS A C 1
ATOM 922 O O . LYS A 1 115 ? -1.410 3.608 15.744 1.00 92.25 115 LYS A O 1
ATOM 927 N N . ILE A 1 116 ? -1.758 5.311 14.311 1.00 91.50 116 ILE A N 1
ATOM 928 C CA . ILE A 1 116 ? -2.556 6.124 15.242 1.00 91.50 116 ILE A CA 1
ATOM 929 C C . ILE A 1 116 ? -3.887 5.428 15.540 1.00 91.50 116 ILE A C 1
ATOM 931 O O . ILE A 1 116 ? -4.226 5.258 16.711 1.00 91.50 116 ILE A O 1
ATOM 935 N N . LEU A 1 117 ? -4.597 4.972 14.503 1.00 89.38 117 LEU A N 1
ATOM 936 C CA . LEU A 1 117 ? -5.875 4.272 14.654 1.00 89.38 117 LEU A CA 1
ATOM 937 C C . LEU A 1 117 ? -5.713 2.965 15.433 1.00 89.38 117 LEU A C 1
ATOM 939 O O . LEU A 1 117 ? -6.454 2.729 16.381 1.00 89.38 117 LEU A O 1
ATOM 943 N N . LYS A 1 118 ? -4.680 2.166 15.140 1.00 88.88 118 LYS A N 1
ATOM 944 C CA . LYS A 1 118 ? -4.379 0.941 15.897 1.00 88.88 118 LYS A CA 1
ATOM 945 C C . LYS A 1 118 ? -4.153 1.216 17.382 1.00 88.88 118 LYS A C 1
ATOM 947 O O . LYS A 1 118 ? -4.665 0.494 18.230 1.00 88.88 118 LYS A O 1
ATOM 952 N N . SER A 1 119 ? -3.449 2.299 17.704 1.00 89.62 119 SER A N 1
ATOM 953 C CA . SER A 1 119 ? -3.226 2.709 19.098 1.00 89.62 119 SER A CA 1
ATOM 954 C C . SER A 1 119 ? -4.517 3.144 19.809 1.00 89.62 119 SER A C 1
ATOM 956 O O . SER A 1 119 ? -4.594 3.070 21.036 1.00 89.62 119 SER A O 1
ATOM 958 N N . ALA A 1 120 ? -5.518 3.629 19.068 1.00 84.94 120 ALA A N 1
ATOM 959 C CA . ALA A 1 120 ? -6.836 3.947 19.609 1.00 84.94 120 ALA A CA 1
ATOM 960 C C . ALA A 1 120 ? -7.680 2.679 19.817 1.00 84.94 120 ALA A C 1
ATOM 962 O O . ALA A 1 120 ? -8.245 2.519 20.897 1.00 84.94 120 ALA A O 1
ATOM 963 N N . MET A 1 121 ? -7.682 1.764 18.840 1.00 86.44 121 MET A N 1
ATOM 964 C CA . MET A 1 121 ? -8.432 0.500 18.883 1.00 86.44 121 MET A CA 1
ATOM 965 C C . MET A 1 121 ? -7.951 -0.436 19.995 1.00 86.44 121 MET A C 1
ATOM 967 O O . MET A 1 121 ? -8.775 -1.007 20.686 1.00 86.44 121 MET A O 1
ATOM 971 N N . MET A 1 122 ? -6.644 -0.500 20.282 1.00 85.62 122 MET A N 1
ATOM 972 C CA . MET A 1 122 ? -6.089 -1.308 21.389 1.00 85.62 122 MET A CA 1
ATOM 973 C C . MET A 1 122 ? -6.609 -0.939 22.794 1.00 85.62 122 MET A C 1
ATOM 975 O O . MET A 1 122 ? -6.287 -1.599 23.780 1.00 85.62 122 MET A O 1
ATOM 979 N N . LYS A 1 123 ? -7.369 0.152 22.933 1.00 87.75 123 LYS A N 1
ATOM 980 C CA . LYS A 1 123 ? -8.033 0.512 24.195 1.00 87.75 123 LYS A CA 1
ATOM 981 C C . LYS A 1 123 ? -9.363 -0.222 24.384 1.00 87.75 123 LYS A C 1
ATOM 983 O O . LYS A 1 123 ? -9.892 -0.198 25.493 1.00 87.75 123 LYS A O 1
ATOM 988 N N . ASN A 1 124 ? -9.891 -0.833 23.326 1.00 87.69 124 ASN A N 1
ATOM 989 C CA . ASN A 1 124 ? -11.134 -1.583 23.313 1.00 87.69 124 ASN A CA 1
ATOM 990 C C . ASN A 1 124 ? -10.885 -2.989 22.722 1.00 87.69 124 ASN A C 1
ATOM 992 O O . ASN A 1 124 ? -10.565 -3.100 21.540 1.00 87.69 124 ASN A O 1
ATOM 996 N N . PRO A 1 125 ? -11.032 -4.066 23.513 1.00 87.44 125 PRO A N 1
ATOM 997 C CA . PRO A 1 125 ? -10.723 -5.422 23.057 1.00 87.44 125 PRO A CA 1
ATOM 998 C C . PRO A 1 125 ? -11.606 -5.897 21.893 1.00 87.44 125 PRO A C 1
ATOM 1000 O O . PRO A 1 125 ? -11.146 -6.695 21.080 1.00 87.44 125 PRO A O 1
ATOM 1003 N N . ASP A 1 126 ? -12.841 -5.397 21.783 1.00 88.06 126 ASP A N 1
ATOM 1004 C CA . ASP A 1 126 ? -13.740 -5.759 20.680 1.00 88.06 126 ASP A CA 1
ATOM 1005 C C . ASP A 1 126 ? -13.246 -5.149 19.353 1.00 88.06 126 ASP A C 1
ATOM 1007 O O . ASP A 1 126 ? -13.120 -5.851 18.351 1.00 88.06 126 ASP A O 1
ATOM 1011 N N . ASP A 1 127 ? -12.855 -3.867 19.373 1.00 87.62 127 ASP A N 1
ATOM 1012 C CA . ASP A 1 127 ? -12.286 -3.165 18.212 1.00 87.62 127 ASP A CA 1
ATOM 1013 C C . ASP A 1 127 ? -10.943 -3.785 17.770 1.00 87.62 127 ASP A C 1
ATOM 1015 O O . ASP A 1 127 ? -10.647 -3.875 16.576 1.00 87.62 127 ASP A O 1
ATOM 1019 N N . GLU A 1 128 ? -10.118 -4.219 18.730 1.00 89.69 128 GLU A N 1
ATOM 1020 C CA . GLU A 1 128 ? -8.864 -4.928 18.460 1.00 89.69 128 GLU A CA 1
ATOM 1021 C C . GLU A 1 128 ? -9.122 -6.275 17.773 1.00 89.69 128 GLU A C 1
ATOM 1023 O O . GLU A 1 128 ? -8.529 -6.546 16.727 1.00 89.69 128 GLU A O 1
ATOM 1028 N N . SER A 1 129 ? -10.052 -7.077 18.299 1.00 89.56 129 SER A N 1
ATOM 1029 C CA . SER A 1 129 ? -10.427 -8.371 17.720 1.00 89.56 129 SER A CA 1
ATOM 1030 C C . SER A 1 129 ? -10.984 -8.241 16.295 1.00 89.56 129 SER A C 1
ATOM 1032 O O . SER A 1 129 ? -10.633 -9.033 15.414 1.00 89.56 129 SER A O 1
ATOM 1034 N N . ASP A 1 130 ? -11.835 -7.244 16.041 1.00 88.88 130 ASP A N 1
ATOM 1035 C CA . ASP A 1 130 ? -12.407 -6.989 14.714 1.00 88.88 130 ASP A CA 1
ATOM 1036 C C . ASP A 1 130 ? -11.328 -6.568 13.705 1.00 88.88 130 ASP A C 1
ATOM 1038 O O . ASP A 1 130 ? -11.282 -7.073 12.576 1.00 88.88 130 ASP A O 1
ATOM 1042 N N . PHE A 1 131 ? -10.409 -5.691 14.118 1.00 89.00 131 PHE A N 1
ATOM 1043 C CA . PHE A 1 131 ? -9.284 -5.276 13.284 1.00 89.00 131 PHE A CA 1
ATOM 1044 C C . PHE A 1 131 ? -8.322 -6.436 12.979 1.00 89.00 131 PHE A C 1
ATOM 1046 O O . PHE A 1 13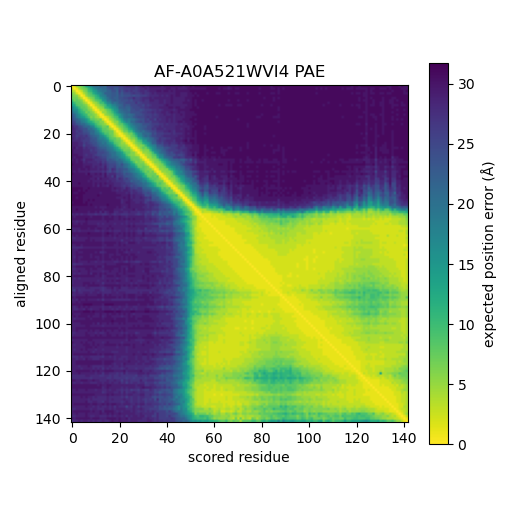1 ? -7.893 -6.602 11.835 1.00 89.00 131 PHE A O 1
ATOM 1053 N N . GLU A 1 132 ? -7.995 -7.269 13.971 1.00 89.38 132 GLU A N 1
ATOM 1054 C CA . GLU A 1 132 ? -7.149 -8.452 13.775 1.00 89.38 132 GLU A CA 1
ATOM 1055 C C . GLU A 1 132 ? -7.801 -9.476 12.846 1.00 89.38 132 GLU A C 1
ATOM 1057 O O . GLU A 1 132 ? -7.139 -10.012 11.956 1.00 89.38 132 GLU A O 1
ATOM 1062 N N . THR A 1 133 ? -9.109 -9.696 12.987 1.00 90.31 133 THR A N 1
ATOM 1063 C CA . THR A 1 133 ? -9.867 -10.579 12.093 1.00 90.31 133 THR A CA 1
ATOM 1064 C C . THR A 1 133 ? -9.826 -10.063 10.657 1.00 90.31 133 THR A C 1
ATOM 1066 O O . THR A 1 133 ? -9.564 -10.829 9.730 1.00 90.31 133 THR A O 1
ATOM 1069 N N . ALA A 1 134 ? -10.001 -8.755 10.454 1.00 87.88 134 ALA A N 1
ATOM 1070 C CA . ALA A 1 134 ? -9.878 -8.147 9.133 1.00 87.88 134 ALA A CA 1
ATOM 1071 C C . ALA A 1 134 ? -8.474 -8.335 8.530 1.00 87.88 134 ALA A C 1
ATOM 1073 O O . ALA A 1 134 ? -8.351 -8.549 7.323 1.00 87.88 134 ALA A O 1
ATOM 1074 N N . MET A 1 135 ? -7.422 -8.287 9.351 1.00 88.44 135 MET A N 1
ATOM 1075 C CA . MET A 1 135 ? -6.039 -8.489 8.909 1.00 88.44 135 MET A CA 1
ATOM 1076 C C . MET A 1 135 ? -5.792 -9.913 8.389 1.00 88.44 135 MET A C 1
ATOM 1078 O O . MET A 1 135 ? -5.018 -10.084 7.450 1.00 88.44 135 MET A O 1
ATOM 1082 N N . LEU A 1 136 ? -6.474 -10.926 8.937 1.00 88.50 136 LEU A N 1
ATOM 1083 C CA . LEU A 1 136 ? -6.379 -12.316 8.463 1.00 88.50 136 LEU A CA 1
ATOM 1084 C C . LEU A 1 136 ? -6.953 -12.519 7.053 1.00 88.50 136 LEU A C 1
ATOM 1086 O O . LEU A 1 136 ? -6.627 -13.508 6.403 1.00 88.50 136 LEU A O 1
ATOM 1090 N N . HIS A 1 137 ? -7.801 -11.602 6.582 1.00 87.19 137 HIS A N 1
ATOM 1091 C CA . HIS A 1 137 ? -8.385 -11.645 5.240 1.00 87.19 137 HIS A CA 1
ATOM 1092 C C . HIS A 1 137 ? -7.507 -10.988 4.168 1.00 87.19 137 HIS A C 1
ATOM 1094 O O . HIS A 1 137 ? -7.910 -10.925 3.006 1.00 87.19 137 HIS A O 1
ATOM 1100 N N . LEU A 1 138 ? -6.334 -10.472 4.538 1.00 87.25 138 LEU A N 1
ATOM 1101 C CA . LEU A 1 138 ? -5.355 -9.996 3.572 1.00 87.25 138 LEU A CA 1
ATOM 1102 C C . LEU A 1 138 ? -4.492 -11.169 3.107 1.00 87.25 138 LEU A C 1
ATOM 1104 O O . LEU A 1 138 ? -3.699 -11.715 3.874 1.00 87.25 138 LEU A O 1
ATOM 1108 N N . ASP A 1 139 ? -4.654 -11.546 1.842 1.00 84.81 139 ASP A N 1
ATOM 1109 C CA . ASP A 1 139 ? -3.817 -12.554 1.196 1.00 84.81 139 ASP A CA 1
ATOM 1110 C C . ASP A 1 139 ? -2.387 -12.052 0.969 1.00 84.81 139 ASP A C 1
ATOM 1112 O O . ASP A 1 139 ? -2.108 -10.856 0.960 1.00 84.81 139 ASP A O 1
ATOM 1116 N N . VAL A 1 140 ? -1.456 -12.977 0.743 1.00 87.06 140 VAL A N 1
ATOM 1117 C CA . VAL A 1 140 ? -0.075 -12.628 0.389 1.00 87.06 140 VAL A CA 1
ATOM 1118 C C . VAL A 1 140 ? -0.043 -11.995 -1.006 1.00 87.06 140 VAL A C 1
ATOM 1120 O O . VAL A 1 140 ? -0.697 -12.479 -1.924 1.00 87.06 140 VAL A O 1
ATOM 1123 N N . CYS A 1 141 ? 0.764 -10.947 -1.186 1.00 87.50 141 CYS A N 1
ATOM 1124 C CA . CYS A 1 141 ? 1.004 -10.347 -2.498 1.00 87.50 141 CYS A CA 1
ATOM 1125 C C . CYS A 1 141 ? 1.544 -11.377 -3.508 1.00 87.50 141 CYS A C 1
ATOM 1127 O O . CYS A 1 141 ? 2.620 -11.945 -3.288 1.00 87.50 141 CYS A O 1
ATOM 1129 N N . GLU A 1 142 ? 0.834 -11.562 -4.622 1.00 74.25 142 GLU A N 1
ATOM 1130 C CA . GLU A 1 142 ? 1.235 -12.436 -5.739 1.00 74.25 142 GLU A CA 1
ATOM 1131 C C . GLU A 1 142 ? 2.490 -11.911 -6.488 1.00 74.25 142 GLU A C 1
ATOM 1133 O O . GLU A 1 142 ? 2.656 -10.682 -6.691 1.00 74.25 142 GLU A O 1
#

Mean predicted aligned error: 17.42 Å

Foldseek 3Di:
DDDDDDDDDDDDDDDDDDDDDDDDDDDDDDDDDDDDDDPDDPPPPPVPVPPVQPPLLVVLLVLVVVLLVLVLVLVVLVVQCVVCVVVVVVVSVVVSVVVNVVSVVVNVVSVVSSVVSQVVQVVPVVSNVSNVVSVVPRDDRD

Nearest PDB structures (foldseek):
  6zvr-assembly1_C  TM=4.022E-01  e=9.638E+00  Nostoc punctiforme

Secondary structure (DSSP, 8-state):
------------------------------------------------------HHHHHHHHHHHHHHHHHHHHHHHHHHHHHHHHTT-HHHHHHHHHHHHHHHHHHHHHHHHHHHHHHHHTTSHHHHHHHHHHHHT-PPP-

Radius of gyration: 32.86 Å; Cα contacts (8 Å, |Δi|>4): 58; chains: 1; bounding box: 85×66×68 Å

Solvent-accessible surface area (backbone atoms only — not comparable to full-atom values): 9290 Å² total; per-residue (Å²): 139,88,85,87,83,84,80,87,81,81,89,79,90,82,80,91,81,88,82,90,89,87,86,84,90,81,87,79,84,87,82,82,91,76,90,77,91,78,92,69,84,80,69,82,73,74,69,76,68,77,67,78,71,48,71,63,45,53,52,36,52,53,49,48,54,52,46,49,55,52,50,36,51,48,50,50,53,51,53,50,45,52,52,22,61,76,69,67,35,61,68,55,44,66,60,48,51,60,55,51,53,52,48,54,65,57,42,52,64,47,53,55,50,43,53,53,43,50,65,57,31,69,77,37,70,66,48,36,52,53,48,52,55,57,55,72,71,59,75,80,73,128

Sequence (142 aa):
MKYKNAESKVFVIPRSKDLQDPVFHKKAVLHKQLFFTFAVAIGFFFSASVAAISKDVEAAIDLMKQSHTEQCEKIRIKKELLIAHQHHDQAKLQALSPDLDAINKRLKPTEDKLKILKSAMMKNPDDESDFETAMLHLDVCE

pLDDT: mean 73.77, std 23.4, range [35.41, 96.75]